Protein AF-A0A357ZKD5-F1 (afdb_monomer)

Solvent-accessible surface area (backbone atoms only — not comparable to full-atom values): 7504 Å² total; per-residue (Å²): 132,61,72,67,64,53,52,54,52,52,50,55,52,49,53,53,51,52,54,54,50,52,71,34,70,66,36,41,50,12,50,50,68,57,43,58,62,67,84,50,67,80,68,62,55,69,49,32,59,51,9,49,49,34,39,62,46,26,61,62,56,42,51,60,52,46,53,51,35,49,51,50,15,63,76,67,75,35,64,62,51,35,68,53,47,47,59,50,44,53,50,50,27,50,50,37,32,53,51,9,50,68,43,25,36,71,68,55,47,50,48,50,51,27,26,48,42,23,68,59,46,51,67,48,31,62,74,76,40,50,66,62,51,48,51,47,53,51,66,67,78,111

Foldseek 3Di:
DPPVVVVVVVVVVVLVVLVVLCPDPLLLCLQQVVQDCPVCVVDPPVLQVQLVVLQVVLVVVLVVQLVVQVVVCVVVVNCVSNVVSNVVSVVVSVVSNVSSCVSNDPVNVSSVVSNVSNVVNVVSCVVNPVPSSVVSNVVNVD

Radius of gyration: 20.0 Å; Cα contacts (8 Å, |Δi|>4): 115; chains: 1; bounding box: 46×42×50 Å

Secondary structure (DSSP, 8-state):
--HHHHHHHHHHHHHHHHHHHHTSHHHHHHHHTT--SHHHHT---HHHHHHHHHHHHHHHHHHHHHHHHHHHHHHTT-THHHHHHHHHHHHHHHHHHHHHHHHH-HHHHHHHHHHHHHHHHHHHHHHH-HHHHHHHHHTTT-

Mean predicted aligned error: 10.27 Å

pLDDT: mean 79.17, std 8.25, range [49.97, 89.94]

Nearest PDB structures (foldseek):
  3zx6-assembly1_B  TM=3.275E-01  e=6.433E+00  Archaeoglobus fulgidus DSM 4304
  6ixe-assembly1_A  TM=2.906E-01  e=5.538E+00  Homo sapiens

Structure (mmCIF, N/CA/C/O backbone):
data_AF-A0A357ZKD5-F1
#
_entry.id   AF-A0A357ZKD5-F1
#
loop_
_atom_site.group_PDB
_atom_site.id
_atom_site.type_symbol
_atom_site.label_atom_id
_atom_site.label_alt_id
_atom_site.label_comp_id
_atom_site.label_asym_id
_atom_site.label_entity_id
_atom_site.label_seq_id
_atom_site.pdbx_PDB_ins_code
_atom_site.Cartn_x
_atom_site.Cartn_y
_atom_site.Cartn_z
_atom_site.occupancy
_atom_site.B_iso_or_equiv
_atom_site.auth_seq_id
_atom_site.auth_comp_id
_atom_site.auth_asym_id
_atom_site.auth_atom_id
_atom_site.pdbx_PDB_model_num
ATOM 1 N N . MET A 1 1 ? 3.064 22.811 -20.521 1.00 55.38 1 MET A N 1
ATOM 2 C CA . MET A 1 1 ? 2.355 22.629 -19.238 1.00 55.38 1 MET A CA 1
ATOM 3 C C . MET A 1 1 ? 3.395 22.841 -18.152 1.00 55.38 1 MET A C 1
ATOM 5 O O . MET A 1 1 ? 4.378 22.111 -18.143 1.00 55.38 1 MET A O 1
ATOM 9 N N . SER A 1 2 ? 3.311 23.929 -17.387 1.00 68.69 2 SER A N 1
ATOM 10 C CA . SER A 1 2 ? 4.318 24.247 -16.365 1.00 68.69 2 SER A CA 1
ATOM 11 C C . SER A 1 2 ? 4.287 23.176 -15.271 1.00 68.69 2 SER A C 1
ATOM 13 O O . SER A 1 2 ? 3.205 22.731 -14.891 1.00 68.69 2 SER A O 1
ATOM 15 N N . SER A 1 3 ? 5.451 22.749 -14.763 1.00 67.44 3 SER A N 1
ATOM 16 C CA . SER A 1 3 ? 5.539 21.691 -13.738 1.00 67.44 3 SER A CA 1
ATOM 17 C C . SER A 1 3 ? 4.620 21.946 -12.538 1.00 67.44 3 SER A C 1
ATOM 19 O O . SER A 1 3 ? 4.061 21.003 -11.997 1.00 67.44 3 SER A O 1
ATOM 21 N N . PHE A 1 4 ? 4.395 23.214 -12.178 1.00 72.81 4 PHE A N 1
ATOM 22 C CA . PHE A 1 4 ? 3.499 23.642 -11.099 1.00 72.81 4 PHE A CA 1
ATOM 23 C C . PHE A 1 4 ? 2.047 23.160 -11.286 1.00 72.81 4 PHE A C 1
ATOM 25 O O . PHE A 1 4 ? 1.464 22.568 -10.386 1.00 72.81 4 PHE A O 1
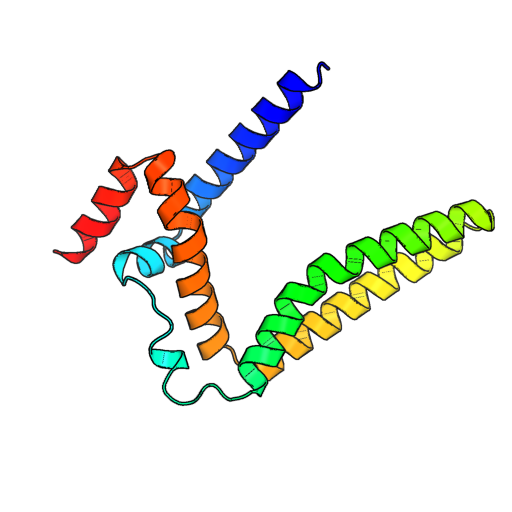ATOM 32 N N . GLN A 1 5 ? 1.504 23.286 -12.500 1.00 79.25 5 GLN A N 1
ATOM 33 C CA . GLN A 1 5 ? 0.118 22.920 -12.811 1.00 79.25 5 GLN A CA 1
ATOM 34 C C . GLN A 1 5 ? -0.119 21.398 -12.772 1.00 79.25 5 GLN A C 1
ATOM 36 O O . GLN A 1 5 ? -1.237 20.939 -12.547 1.00 79.25 5 GLN A O 1
ATOM 41 N N . PHE A 1 6 ? 0.936 20.605 -12.986 1.00 78.31 6 PHE A N 1
ATOM 42 C CA . PHE A 1 6 ? 0.884 19.147 -12.878 1.00 78.31 6 PHE A CA 1
ATOM 43 C C . PHE A 1 6 ? 0.854 18.676 -11.416 1.00 78.31 6 PHE A C 1
ATOM 45 O O . PHE A 1 6 ? 0.091 17.766 -11.093 1.00 78.31 6 PHE A O 1
ATOM 52 N N . TYR A 1 7 ? 1.631 19.306 -10.526 1.00 83.31 7 TYR A N 1
ATOM 53 C CA . TYR A 1 7 ? 1.615 18.976 -9.096 1.00 83.31 7 TYR A CA 1
ATOM 54 C C . TYR A 1 7 ? 0.277 19.321 -8.445 1.00 83.31 7 TYR A C 1
ATOM 56 O O . TYR A 1 7 ? -0.271 18.472 -7.750 1.00 83.31 7 TYR A O 1
ATOM 64 N N . ASP A 1 8 ? -0.285 20.498 -8.729 1.00 85.38 8 ASP A N 1
ATOM 65 C CA . ASP A 1 8 ? -1.602 20.886 -8.203 1.00 85.38 8 ASP A CA 1
ATOM 66 C C . ASP A 1 8 ? -2.695 19.909 -8.652 1.00 85.38 8 ASP A C 1
ATOM 68 O O . ASP A 1 8 ? -3.520 19.466 -7.853 1.00 85.38 8 ASP A O 1
ATOM 72 N N . PHE A 1 9 ? -2.664 19.499 -9.924 1.00 86.94 9 PHE A N 1
ATOM 73 C CA . PHE A 1 9 ? -3.585 18.493 -10.449 1.00 86.94 9 PHE A CA 1
ATOM 74 C C . PHE A 1 9 ? -3.417 17.130 -9.760 1.00 86.94 9 PHE A C 1
ATOM 76 O O . PHE A 1 9 ? -4.403 16.471 -9.418 1.00 86.94 9 PHE A O 1
ATOM 83 N N . MET A 1 10 ? -2.173 16.699 -9.544 1.00 83.50 10 MET A N 1
ATOM 84 C CA . MET A 1 10 ? -1.863 15.432 -8.885 1.00 83.50 10 MET A CA 1
ATOM 85 C C . MET A 1 10 ? -2.296 15.437 -7.413 1.00 83.50 10 MET A C 1
ATOM 87 O O . MET A 1 10 ? -2.897 14.464 -6.959 1.00 83.50 10 MET A O 1
ATOM 91 N N . ILE A 1 11 ? -2.044 16.528 -6.685 1.00 85.62 11 ILE A N 1
ATOM 92 C CA . ILE A 1 11 ? -2.450 16.686 -5.283 1.00 85.62 11 ILE A CA 1
ATOM 93 C C . ILE A 1 11 ? -3.976 16.698 -5.180 1.00 85.62 11 ILE A C 1
ATOM 95 O O . ILE A 1 11 ? -4.531 15.890 -4.442 1.00 85.62 11 ILE A O 1
ATOM 99 N N . ALA A 1 12 ? -4.667 17.498 -5.994 1.00 86.12 12 ALA A N 1
ATOM 100 C CA . ALA A 1 12 ? -6.130 17.534 -5.998 1.00 86.12 12 ALA A CA 1
ATOM 101 C C . ALA A 1 12 ? -6.754 16.165 -6.335 1.00 86.12 12 ALA A C 1
ATOM 103 O O . ALA A 1 12 ? -7.801 15.790 -5.802 1.00 86.12 12 ALA A O 1
ATOM 104 N N . SER A 1 13 ? -6.108 15.390 -7.211 1.00 84.75 13 SER A N 1
ATOM 105 C CA . SER A 1 13 ? -6.537 14.023 -7.530 1.00 84.75 13 SER A CA 1
ATOM 106 C C . SER A 1 13 ? -6.345 13.071 -6.347 1.00 84.75 13 SER A C 1
ATOM 108 O O . SER A 1 13 ? -7.221 12.249 -6.069 1.00 84.75 13 SER A O 1
ATOM 110 N N . LEU A 1 14 ? -5.228 13.198 -5.626 1.00 86.38 14 LEU A N 1
ATOM 111 C CA . LEU A 1 14 ? -4.940 12.413 -4.428 1.00 86.38 14 LEU A CA 1
ATOM 112 C C . LEU A 1 14 ? -5.934 12.722 -3.301 1.00 86.38 14 LEU A C 1
ATOM 114 O O . LEU A 1 14 ? -6.474 11.798 -2.700 1.00 86.38 14 LEU A O 1
ATOM 118 N N . GLU A 1 15 ? -6.223 13.997 -3.049 1.00 88.31 15 GLU A N 1
ATOM 119 C CA . GLU A 1 15 ? -7.195 14.430 -2.039 1.00 88.31 15 GLU A CA 1
ATOM 120 C C . GLU A 1 15 ? -8.581 13.840 -2.304 1.00 88.31 15 GLU A C 1
ATOM 122 O O . GLU A 1 15 ? -9.190 13.251 -1.410 1.00 88.31 15 GLU A O 1
ATOM 127 N N . ARG A 1 16 ? -9.054 13.894 -3.556 1.00 87.12 16 ARG A N 1
ATOM 128 C CA . ARG A 1 16 ? -10.331 13.276 -3.946 1.00 87.12 16 ARG A CA 1
ATOM 129 C C . ARG A 1 16 ? -10.341 11.771 -3.717 1.00 87.12 16 ARG A C 1
ATOM 131 O O . ARG A 1 16 ? -11.343 11.241 -3.244 1.00 87.12 16 ARG A O 1
ATOM 138 N N . ALA A 1 17 ? -9.249 11.081 -4.040 1.00 86.06 17 ALA A N 1
ATOM 139 C CA . ALA A 1 17 ? -9.141 9.646 -3.806 1.00 86.06 17 ALA A CA 1
ATOM 140 C C . ALA A 1 17 ? -9.169 9.308 -2.305 1.00 86.06 17 ALA A C 1
ATOM 142 O O . ALA A 1 17 ? -9.820 8.341 -1.912 1.00 86.06 17 ALA A O 1
ATOM 143 N N . LEU A 1 18 ? -8.517 10.119 -1.465 1.00 86.69 18 LEU A N 1
ATOM 144 C CA . LEU A 1 18 ? -8.508 9.955 -0.008 1.00 86.69 18 LEU A CA 1
ATOM 145 C C . LEU A 1 18 ? -9.894 10.193 0.601 1.00 86.69 18 LEU A C 1
ATOM 147 O O . LEU A 1 18 ? -10.348 9.376 1.401 1.00 86.69 18 LEU A O 1
ATOM 151 N N . LEU A 1 19 ? -10.594 11.249 0.179 1.00 86.44 19 LEU A N 1
ATOM 152 C CA . LEU A 1 19 ? -11.968 11.527 0.613 1.00 86.44 19 LEU A CA 1
ATOM 153 C C . LEU A 1 19 ? -12.940 10.436 0.141 1.00 86.44 19 LEU A C 1
ATOM 155 O O . LEU A 1 19 ? -13.788 9.972 0.902 1.00 86.44 19 LEU A O 1
ATOM 159 N N . PHE A 1 20 ? -12.776 9.947 -1.090 1.00 87.44 20 PHE A N 1
ATOM 160 C CA . PHE A 1 20 ? -13.558 8.817 -1.585 1.00 87.44 20 PHE A CA 1
ATOM 161 C C . PHE A 1 20 ? -13.296 7.548 -0.765 1.00 87.44 20 PHE A C 1
ATOM 163 O O . PHE A 1 20 ? -14.243 6.872 -0.362 1.00 87.44 20 PHE A O 1
ATOM 170 N N . ALA A 1 21 ? -12.035 7.245 -0.450 1.00 84.00 21 ALA A N 1
ATOM 171 C CA . ALA A 1 21 ? -11.682 6.110 0.396 1.00 84.00 21 ALA A CA 1
ATOM 172 C C . ALA A 1 21 ? -12.276 6.249 1.808 1.00 84.00 21 ALA A C 1
ATOM 174 O O . ALA A 1 21 ? -12.837 5.279 2.322 1.00 84.00 21 ALA A O 1
ATOM 175 N N . ALA A 1 22 ? -12.232 7.449 2.397 1.00 84.81 22 ALA A N 1
ATOM 176 C CA . ALA A 1 22 ? -12.857 7.765 3.680 1.00 84.81 22 ALA A CA 1
ATOM 177 C C . ALA A 1 22 ? -14.373 7.519 3.682 1.00 84.81 22 ALA A C 1
ATOM 179 O O . ALA A 1 22 ? -14.913 7.087 4.694 1.00 84.81 22 ALA A O 1
ATOM 180 N N . SER A 1 23 ? -15.053 7.699 2.546 1.00 84.25 23 SER A N 1
ATOM 181 C CA . SER A 1 23 ? -16.489 7.420 2.425 1.00 84.25 23 SER A CA 1
ATOM 182 C C . SER A 1 23 ? -16.839 5.921 2.410 1.00 84.25 23 SER A C 1
ATOM 184 O O . SER A 1 23 ? -18.006 5.548 2.521 1.00 84.25 23 SER A O 1
ATOM 186 N N . THR A 1 24 ? -15.870 5.010 2.298 1.00 89.50 24 THR A N 1
ATOM 187 C CA . THR A 1 24 ? -16.163 3.568 2.282 1.00 89.50 24 THR A CA 1
ATOM 188 C C . THR A 1 24 ? -16.504 3.043 3.681 1.00 89.50 24 THR A C 1
ATOM 190 O O . THR A 1 24 ? -15.933 3.469 4.686 1.00 89.50 24 THR A O 1
ATOM 193 N N . SER A 1 25 ? -17.435 2.086 3.773 1.00 84.12 25 SER A N 1
ATOM 194 C CA . SER A 1 25 ? -17.834 1.475 5.056 1.00 84.12 25 SER A CA 1
ATOM 195 C C . SER A 1 25 ? -16.665 0.789 5.769 1.00 84.12 25 SER A C 1
ATOM 197 O O . SER A 1 25 ? -16.589 0.802 6.995 1.00 84.12 25 SER A O 1
ATOM 199 N N . PHE A 1 26 ? -15.716 0.243 5.005 1.00 86.12 26 PHE A N 1
ATOM 200 C CA . PHE A 1 26 ? -14.504 -0.378 5.530 1.00 86.12 26 PHE A CA 1
ATOM 201 C C . PHE A 1 26 ? -13.620 0.619 6.291 1.00 86.12 26 PHE A C 1
ATOM 203 O O . PHE A 1 26 ? -13.208 0.338 7.417 1.00 86.12 26 PHE A O 1
ATOM 210 N N . VAL A 1 27 ? -13.350 1.786 5.695 1.00 84.81 27 VAL A N 1
ATOM 211 C CA . VAL A 1 27 ? -12.485 2.816 6.290 1.00 84.81 27 VAL A CA 1
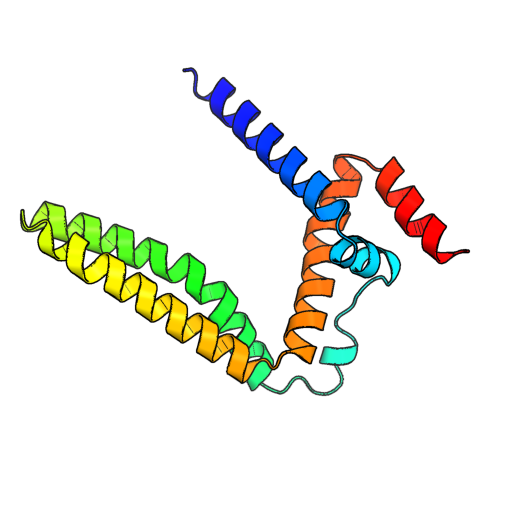ATOM 212 C C . VAL A 1 27 ? -13.190 3.520 7.446 1.00 84.81 27 VAL A C 1
ATOM 214 O O . VAL A 1 27 ? -12.581 3.695 8.500 1.00 84.81 27 VAL A O 1
ATOM 217 N N . ARG A 1 28 ? -14.486 3.832 7.311 1.00 85.19 28 ARG A N 1
ATOM 218 C CA . ARG A 1 28 ? -15.281 4.397 8.416 1.00 85.19 28 ARG A CA 1
ATOM 219 C C . ARG A 1 28 ? -15.291 3.485 9.631 1.00 85.19 28 ARG A C 1
ATOM 221 O O . ARG A 1 28 ? -14.955 3.934 10.721 1.00 85.19 28 ARG A O 1
ATOM 228 N N . ALA A 1 29 ? -15.562 2.193 9.439 1.00 85.56 29 ALA A N 1
ATOM 229 C CA . ALA A 1 29 ? -15.506 1.222 10.527 1.00 85.56 29 ALA A CA 1
ATOM 230 C C . ALA A 1 29 ? -14.092 1.113 11.124 1.00 85.56 29 ALA A C 1
ATOM 232 O O . ALA A 1 29 ? -13.937 1.002 12.337 1.00 85.56 29 ALA A O 1
ATOM 233 N N . ALA A 1 30 ? -13.041 1.177 10.301 1.00 86.75 30 ALA A N 1
ATOM 234 C CA . ALA A 1 30 ? -11.664 1.144 10.788 1.00 86.75 30 ALA A CA 1
ATOM 235 C C . ALA A 1 30 ? -11.302 2.350 11.677 1.00 86.75 30 ALA A C 1
ATOM 237 O O . ALA A 1 30 ? -10.642 2.167 12.703 1.00 86.75 30 ALA A O 1
ATOM 238 N N . ILE A 1 31 ? -11.742 3.555 11.304 1.00 86.62 31 ILE A N 1
ATOM 239 C CA . ILE A 1 31 ? -11.524 4.791 12.071 1.00 86.62 31 ILE A CA 1
ATOM 240 C C . ILE A 1 31 ? -12.390 4.792 13.339 1.00 86.62 31 ILE A C 1
ATOM 242 O O . ILE A 1 31 ? -11.856 4.930 14.442 1.00 86.62 31 ILE A O 1
ATOM 246 N N . ARG A 1 32 ? -13.700 4.546 13.204 1.00 85.75 32 ARG A N 1
ATOM 247 C CA . ARG A 1 32 ? -14.677 4.507 14.307 1.00 85.75 32 ARG A CA 1
ATOM 248 C C . ARG A 1 32 ? -14.265 3.521 15.399 1.00 85.75 32 ARG A C 1
ATOM 250 O O . ARG A 1 32 ? -14.172 3.860 16.583 1.00 85.75 32 ARG A O 1
ATOM 257 N N . ASP A 1 33 ? -13.922 2.300 15.003 1.00 83.56 33 ASP A N 1
ATOM 258 C CA . ASP A 1 33 ? -13.565 1.239 15.944 1.00 83.56 33 ASP A CA 1
ATOM 259 C C . ASP A 1 33 ? -12.137 1.420 16.496 1.00 83.56 3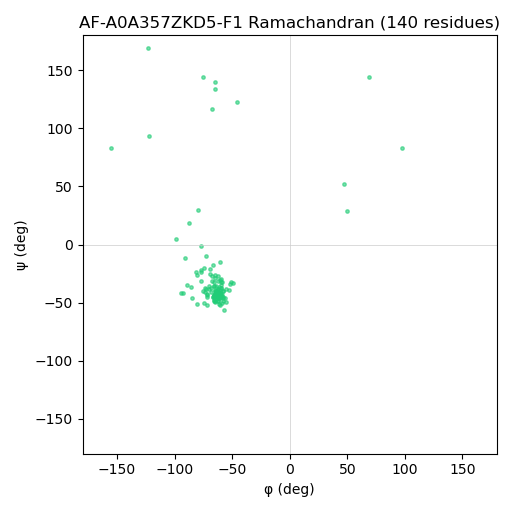3 ASP A C 1
ATOM 261 O O . ASP A 1 33 ? -11.707 0.641 17.342 1.00 83.56 33 ASP A O 1
ATOM 265 N N . LYS A 1 34 ? -11.407 2.462 16.057 1.00 81.62 34 LYS A N 1
ATOM 266 C CA . LYS A 1 34 ? -9.985 2.690 16.347 1.00 81.62 34 LYS A CA 1
ATOM 267 C C . LYS A 1 34 ? -9.180 1.412 16.133 1.00 81.62 34 LYS A C 1
ATOM 269 O O . LYS A 1 34 ? -8.425 1.007 17.015 1.00 81.62 34 LYS A O 1
ATOM 274 N N . ALA A 1 35 ? -9.338 0.809 14.951 1.00 78.94 35 ALA A N 1
ATOM 275 C CA . ALA A 1 35 ? -8.707 -0.456 14.600 1.00 78.94 35 ALA A CA 1
ATOM 276 C C . ALA A 1 35 ? -7.230 -0.447 15.011 1.00 78.94 35 ALA A C 1
ATOM 278 O O . ALA A 1 35 ? -6.468 0.454 14.638 1.00 78.94 35 ALA A O 1
ATOM 279 N N . ASP A 1 36 ? -6.859 -1.420 15.833 1.00 77.06 36 ASP A N 1
ATOM 280 C CA . ASP A 1 36 ? -5.521 -1.595 16.363 1.00 77.06 36 ASP A CA 1
ATOM 281 C C . ASP A 1 36 ? -4.989 -2.990 16.007 1.00 77.06 36 ASP A C 1
ATOM 283 O O . ASP A 1 36 ? -5.695 -3.863 15.499 1.00 77.06 36 ASP A O 1
ATOM 287 N N . LEU A 1 37 ? -3.696 -3.195 16.244 1.00 69.38 37 LEU A N 1
ATOM 288 C CA . LEU A 1 37 ? -3.059 -4.499 16.082 1.00 69.38 37 LEU A CA 1
ATOM 289 C C . LEU A 1 37 ? -3.157 -5.351 17.358 1.00 69.38 37 LEU A C 1
ATOM 291 O O . LEU A 1 37 ? -2.382 -6.296 17.507 1.00 69.38 37 LEU A O 1
ATOM 295 N N . ALA A 1 38 ? -4.063 -5.062 18.300 1.00 68.12 38 ALA A N 1
ATOM 296 C CA . ALA A 1 38 ? -4.188 -5.888 19.502 1.00 68.12 38 ALA A CA 1
ATOM 297 C C . ALA A 1 38 ? -4.427 -7.381 19.179 1.00 68.12 38 ALA A C 1
ATOM 299 O O . ALA A 1 38 ? -3.759 -8.216 19.797 1.00 68.12 38 ALA A O 1
ATOM 300 N N . PRO A 1 39 ? -5.224 -7.754 18.149 1.00 63.94 39 PRO A N 1
ATOM 301 C CA . PRO A 1 39 ? -5.371 -9.153 17.729 1.00 63.94 39 PRO A CA 1
ATOM 302 C C . PRO A 1 39 ? -4.079 -9.782 17.182 1.00 63.94 39 PRO A C 1
ATOM 304 O O . PRO A 1 39 ? -3.887 -10.991 17.276 1.00 63.94 39 PRO A O 1
ATOM 307 N N . PHE A 1 40 ? -3.163 -8.972 16.642 1.00 59.22 40 PHE A N 1
ATOM 308 C CA . PHE A 1 40 ? -1.837 -9.415 16.197 1.00 59.22 40 PHE A CA 1
ATOM 309 C C . PHE A 1 40 ? -0.866 -9.634 17.360 1.00 59.22 40 PHE A C 1
ATOM 311 O O . PHE A 1 40 ? 0.090 -10.391 17.221 1.00 59.22 40 PHE A O 1
ATOM 318 N N . ARG A 1 41 ? -1.083 -8.986 18.512 1.00 56.72 41 ARG A N 1
ATOM 319 C CA . ARG A 1 41 ? -0.177 -9.053 19.671 1.00 56.72 41 ARG A CA 1
ATOM 320 C C . ARG A 1 41 ? -0.268 -10.385 20.422 1.00 56.72 41 ARG A C 1
ATOM 322 O O . ARG A 1 41 ? 0.681 -10.767 21.099 1.00 56.72 41 ARG A O 1
ATOM 329 N N . ALA A 1 42 ? -1.361 -11.130 20.257 1.00 59.41 42 ALA A N 1
ATOM 330 C CA . ALA A 1 42 ? -1.640 -12.386 20.958 1.00 59.41 42 ALA A CA 1
ATOM 331 C C . ALA A 1 42 ? -0.917 -13.635 20.384 1.00 59.41 42 ALA A C 1
ATOM 333 O O . ALA A 1 42 ? -1.403 -14.746 20.558 1.00 59.41 42 ALA A O 1
ATOM 334 N N . ARG A 1 43 ? 0.275 -13.461 19.784 1.00 49.97 43 ARG A N 1
ATOM 335 C CA . ARG A 1 43 ? 1.080 -14.389 18.945 1.00 49.97 43 ARG A CA 1
ATOM 336 C C . ARG A 1 43 ? 0.890 -14.146 17.444 1.00 49.97 43 ARG A C 1
ATOM 338 O O . ARG A 1 43 ? 0.152 -14.881 16.786 1.00 49.97 43 ARG A O 1
ATOM 345 N N . PRO A 1 44 ? 1.612 -13.176 16.864 1.00 58.50 44 PRO A N 1
ATOM 346 C CA . PRO A 1 44 ? 1.743 -13.139 15.421 1.00 58.50 44 PRO A CA 1
ATOM 347 C C . PRO A 1 44 ? 2.570 -14.363 15.015 1.00 58.50 44 PRO A C 1
ATOM 349 O O . PRO A 1 44 ? 3.721 -14.506 15.432 1.00 58.50 44 PRO A O 1
ATOM 352 N N . SER A 1 45 ? 1.995 -15.287 14.241 1.00 62.75 45 SER A N 1
ATOM 353 C CA . SER A 1 45 ? 2.829 -16.301 13.596 1.00 62.75 45 SER A CA 1
ATOM 354 C C . SER A 1 45 ? 3.732 -15.572 12.598 1.00 62.75 45 SER A C 1
ATOM 356 O O . SER A 1 45 ? 3.266 -14.690 11.871 1.00 62.75 45 SER A O 1
ATOM 358 N N . LEU A 1 46 ? 5.029 -15.892 12.588 1.00 64.50 46 LEU A N 1
ATOM 359 C CA . LEU A 1 46 ? 6.013 -15.273 11.688 1.00 64.50 46 LEU A CA 1
ATOM 360 C C . LEU A 1 46 ? 5.520 -15.267 10.227 1.00 64.50 46 LEU A C 1
ATOM 362 O O . LEU A 1 46 ? 5.761 -14.319 9.486 1.00 64.50 46 LEU A O 1
ATOM 366 N N . SER A 1 47 ? 4.756 -16.298 9.858 1.00 65.44 47 SER A N 1
ATOM 367 C CA . SER A 1 47 ? 4.082 -16.469 8.575 1.00 65.44 47 SER A CA 1
ATOM 368 C C . SER A 1 47 ? 3.211 -15.279 8.172 1.00 65.44 47 SER A C 1
ATOM 370 O O . SER A 1 47 ? 3.245 -14.879 7.014 1.00 65.44 47 SER A O 1
ATOM 372 N N . VAL A 1 48 ? 2.490 -14.654 9.109 1.00 68.19 48 VAL A N 1
ATOM 373 C CA . VAL A 1 48 ? 1.607 -13.523 8.787 1.00 68.19 48 VAL A CA 1
ATOM 374 C C . VAL A 1 48 ? 2.395 -12.269 8.452 1.00 68.19 48 VAL A C 1
ATOM 376 O O . VAL A 1 48 ? 2.086 -11.585 7.478 1.00 68.19 48 VAL A O 1
ATOM 379 N N . PHE A 1 49 ? 3.443 -11.987 9.224 1.00 70.50 49 PHE A N 1
ATOM 380 C CA . PHE A 1 49 ? 4.331 -10.862 8.948 1.00 70.50 49 PHE A CA 1
ATOM 381 C C . PHE A 1 49 ? 5.032 -11.035 7.597 1.00 70.50 49 PHE A C 1
ATOM 383 O O . PHE A 1 49 ? 5.051 -10.110 6.789 1.00 70.50 49 PHE A O 1
ATOM 390 N N . VAL A 1 50 ? 5.535 -12.242 7.322 1.00 73.56 50 VAL A N 1
ATOM 391 C CA . VAL A 1 50 ? 6.167 -12.581 6.041 1.00 73.56 50 VAL A CA 1
ATOM 392 C C . VAL A 1 50 ? 5.168 -12.466 4.887 1.00 73.56 50 VAL A C 1
ATOM 394 O O . VAL A 1 50 ? 5.505 -11.884 3.862 1.00 73.56 50 VAL A O 1
ATOM 397 N N . GLY A 1 51 ? 3.929 -12.935 5.054 1.00 75.88 51 GLY A N 1
ATOM 398 C CA . GLY A 1 51 ? 2.901 -12.851 4.015 1.00 75.88 51 GLY A CA 1
ATOM 399 C C . GLY A 1 51 ? 2.529 -11.412 3.653 1.00 75.88 51 GLY A C 1
ATOM 400 O O . GLY A 1 51 ? 2.518 -11.037 2.482 1.00 75.88 51 GLY A O 1
ATOM 401 N N . VAL A 1 52 ? 2.321 -10.568 4.664 1.00 73.75 52 VAL A N 1
ATOM 402 C CA . VAL A 1 52 ? 2.054 -9.133 4.489 1.00 73.75 52 VAL A CA 1
ATOM 403 C C . VAL A 1 52 ? 3.237 -8.423 3.837 1.00 73.75 52 VAL A C 1
ATOM 405 O O . VAL A 1 52 ? 3.056 -7.629 2.914 1.00 73.75 52 VAL A O 1
ATOM 408 N N . PHE A 1 53 ? 4.452 -8.722 4.294 1.00 78.50 53 PHE A N 1
ATOM 409 C CA . PHE A 1 53 ? 5.669 -8.175 3.716 1.00 78.50 53 PHE A CA 1
ATOM 410 C C . PHE A 1 53 ? 5.789 -8.556 2.237 1.00 78.50 53 PHE A C 1
ATOM 412 O O . PHE A 1 53 ? 6.023 -7.678 1.414 1.00 78.50 53 PHE A O 1
ATOM 419 N N . CYS A 1 54 ? 5.520 -9.817 1.878 1.00 78.69 54 CYS A N 1
ATOM 420 C CA . CYS A 1 54 ? 5.470 -10.279 0.489 1.00 78.69 54 CYS A CA 1
ATOM 421 C C . CYS A 1 54 ? 4.433 -9.518 -0.350 1.00 78.69 54 CYS A C 1
ATOM 423 O O . CYS A 1 54 ? 4.758 -9.110 -1.463 1.00 78.69 54 CYS A O 1
ATOM 425 N N . ILE A 1 55 ? 3.226 -9.271 0.173 1.00 77.75 55 ILE A N 1
ATOM 426 C CA . ILE A 1 55 ? 2.193 -8.484 -0.526 1.00 77.75 55 ILE A CA 1
ATOM 427 C C . ILE A 1 55 ? 2.692 -7.062 -0.790 1.00 77.75 55 ILE A C 1
ATOM 429 O O . ILE A 1 55 ? 2.659 -6.603 -1.930 1.00 77.75 55 ILE A O 1
ATOM 433 N N . ILE A 1 56 ? 3.190 -6.374 0.239 1.00 76.62 56 ILE A N 1
ATOM 434 C CA . ILE A 1 56 ? 3.632 -4.979 0.123 1.00 76.62 56 ILE A CA 1
ATOM 435 C C . ILE A 1 56 ? 4.820 -4.866 -0.834 1.00 76.62 56 ILE A C 1
ATOM 437 O O . ILE A 1 56 ? 4.848 -3.959 -1.656 1.00 76.62 56 ILE A O 1
ATOM 441 N N . ILE A 1 57 ? 5.777 -5.794 -0.767 1.00 76.06 57 ILE A N 1
ATOM 442 C CA . ILE A 1 57 ? 6.980 -5.789 -1.609 1.00 76.06 57 ILE A CA 1
ATOM 443 C C . ILE A 1 57 ? 6.723 -6.269 -3.043 1.00 76.06 57 ILE A C 1
ATOM 445 O O . ILE A 1 57 ? 7.469 -5.888 -3.949 1.00 76.06 57 ILE A O 1
ATOM 449 N N . SER A 1 58 ? 5.654 -7.032 -3.287 1.00 75.50 58 SER A N 1
ATOM 450 C CA . SER A 1 58 ? 5.303 -7.511 -4.633 1.00 75.50 58 SER A CA 1
ATOM 451 C C . SER A 1 58 ? 5.058 -6.376 -5.639 1.00 75.50 58 SER A C 1
ATOM 453 O O . SER A 1 58 ? 5.353 -6.541 -6.825 1.00 75.50 58 SER A O 1
ATOM 455 N N . PHE A 1 59 ? 4.580 -5.216 -5.171 1.00 68.56 59 PHE A N 1
ATOM 456 C CA . PHE A 1 59 ? 4.276 -4.050 -6.006 1.00 68.56 59 PHE A CA 1
ATOM 457 C C . PHE A 1 59 ? 5.521 -3.213 -6.356 1.00 68.56 59 PHE A C 1
ATOM 459 O O . PHE A 1 59 ? 5.759 -2.983 -7.544 1.00 68.56 59 PHE A O 1
ATOM 466 N N . PRO A 1 60 ? 6.362 -2.795 -5.386 1.00 74.19 60 PRO A N 1
ATOM 467 C CA . PRO A 1 60 ? 7.593 -2.072 -5.666 1.00 74.19 60 PRO A CA 1
ATOM 468 C C . PRO A 1 60 ? 8.620 -2.910 -6.411 1.00 74.19 60 PRO A C 1
ATOM 470 O O . PRO A 1 60 ? 9.290 -2.348 -7.259 1.00 74.19 60 PRO A O 1
ATOM 473 N N . LEU A 1 61 ? 8.753 -4.222 -6.160 1.00 70.62 61 LEU A N 1
ATOM 474 C CA . LEU A 1 61 ? 9.759 -5.055 -6.848 1.00 70.62 61 LEU A CA 1
ATOM 475 C C . LEU A 1 61 ? 9.583 -5.090 -8.368 1.00 70.62 61 LEU A C 1
ATOM 477 O O . LEU A 1 61 ? 10.570 -5.203 -9.096 1.00 70.62 61 LEU A O 1
ATOM 481 N N . GLY A 1 62 ? 8.346 -4.959 -8.850 1.00 66.56 62 GLY A N 1
ATOM 482 C CA . GLY A 1 62 ? 8.076 -4.905 -10.281 1.00 66.56 62 GLY A CA 1
ATOM 483 C C . GLY A 1 62 ? 8.724 -3.693 -10.949 1.00 66.56 62 GLY A C 1
ATOM 484 O O . GLY A 1 62 ? 9.153 -3.784 -12.092 1.00 66.56 62 GLY A O 1
ATOM 485 N N . TRP A 1 63 ? 8.867 -2.570 -10.242 1.00 76.44 63 TRP A N 1
ATOM 486 C CA . TRP A 1 63 ? 9.318 -1.313 -10.838 1.00 76.44 63 TRP A CA 1
ATOM 487 C C . TRP A 1 63 ? 10.828 -1.300 -11.147 1.00 76.44 63 TRP A C 1
ATOM 489 O O . TRP A 1 63 ? 11.167 -1.037 -12.300 1.00 76.44 63 TRP A O 1
ATOM 499 N N . PRO A 1 64 ? 11.753 -1.652 -10.224 1.00 79.12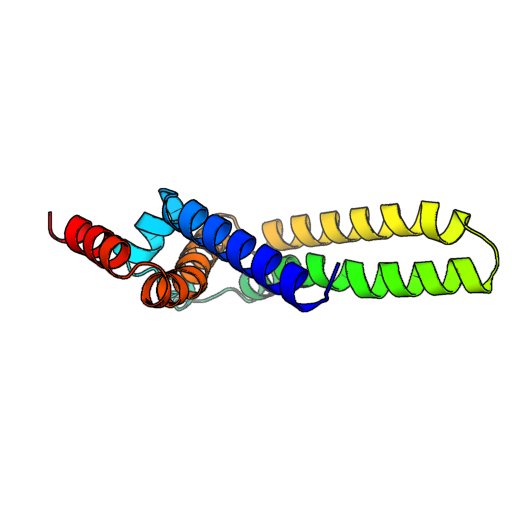 64 PRO A N 1
ATOM 500 C CA . PRO A 1 64 ? 13.171 -1.820 -10.536 1.00 79.12 64 PRO A CA 1
ATOM 501 C C . PRO A 1 64 ? 13.407 -2.870 -11.616 1.00 79.12 64 PRO A C 1
ATOM 503 O O . PRO A 1 64 ? 14.232 -2.655 -12.498 1.00 79.12 64 PRO A O 1
ATOM 506 N N . ALA A 1 65 ? 12.667 -3.981 -11.576 1.00 75.69 65 ALA A N 1
ATOM 507 C CA . ALA A 1 65 ? 12.802 -5.046 -12.559 1.00 75.69 65 ALA A CA 1
ATOM 508 C C . ALA A 1 65 ? 12.365 -4.573 -13.959 1.00 75.69 65 ALA A C 1
ATOM 510 O O . ALA A 1 65 ? 13.095 -4.766 -14.927 1.00 75.69 65 ALA A O 1
ATOM 511 N N . VAL A 1 66 ? 11.237 -3.863 -14.070 1.00 75.38 66 VAL A N 1
ATOM 512 C CA . VAL A 1 66 ? 10.763 -3.281 -15.338 1.00 75.38 66 VAL A CA 1
ATOM 513 C C . VAL A 1 66 ? 11.717 -2.202 -15.854 1.00 75.38 66 VAL A C 1
ATOM 515 O O . VAL A 1 66 ? 12.035 -2.201 -17.042 1.00 75.38 66 VAL A O 1
ATOM 518 N N . VAL A 1 67 ? 12.225 -1.320 -14.987 1.00 82.94 67 VAL A N 1
ATOM 519 C CA . VAL A 1 67 ? 13.209 -0.288 -15.364 1.00 82.94 67 VAL A CA 1
ATOM 520 C C . VAL A 1 67 ? 14.508 -0.927 -15.860 1.00 82.94 67 VAL A C 1
ATOM 522 O O . VAL A 1 67 ? 15.029 -0.537 -16.906 1.00 82.94 67 VAL A O 1
ATOM 525 N N . PHE A 1 68 ? 15.007 -1.944 -15.157 1.00 82.69 68 PHE A N 1
ATOM 526 C CA . PHE A 1 68 ? 16.206 -2.680 -15.548 1.00 82.69 68 PHE A CA 1
ATOM 527 C C . PHE A 1 68 ? 16.023 -3.398 -16.892 1.00 82.69 68 PHE A C 1
ATOM 529 O O . PHE A 1 68 ? 16.891 -3.330 -17.762 1.00 82.69 68 PHE A O 1
ATOM 536 N N . CYS A 1 69 ? 14.869 -4.027 -17.114 1.00 78.56 69 CYS A N 1
ATOM 537 C CA . CYS A 1 69 ? 14.557 -4.686 -18.380 1.00 78.56 69 CYS A CA 1
ATOM 538 C C . CYS A 1 69 ? 14.362 -3.698 -19.532 1.00 78.56 69 CYS A C 1
ATOM 540 O O . CYS A 1 69 ? 14.814 -3.975 -20.642 1.00 78.56 69 CYS A O 1
ATOM 542 N N . GLY A 1 70 ? 13.759 -2.535 -19.277 1.00 81.31 70 GLY A N 1
ATOM 543 C CA . GLY A 1 70 ? 13.685 -1.444 -20.248 1.00 81.31 70 GLY A CA 1
ATOM 544 C C . GLY A 1 70 ? 15.076 -0.954 -20.653 1.00 81.31 70 GLY A C 1
ATOM 545 O O . GLY A 1 70 ? 15.361 -0.808 -21.841 1.00 81.31 70 GLY A O 1
ATOM 546 N N . TYR A 1 71 ? 15.978 -0.796 -19.681 1.00 85.12 71 TYR A N 1
ATOM 547 C CA . TYR A 1 71 ? 17.374 -0.450 -19.940 1.00 85.12 71 TYR A CA 1
ATOM 548 C C . TYR A 1 71 ? 18.095 -1.517 -20.785 1.00 85.12 71 TYR A C 1
ATOM 550 O O . TYR A 1 71 ? 18.736 -1.181 -21.784 1.00 85.12 71 TYR A O 1
ATOM 558 N N . LEU A 1 72 ? 17.942 -2.804 -20.450 1.00 82.62 72 LEU A N 1
ATOM 559 C CA . LEU A 1 72 ? 18.517 -3.917 -21.220 1.00 82.62 72 LEU A CA 1
ATOM 560 C C . LEU A 1 72 ? 17.968 -3.989 -22.654 1.00 82.62 72 LEU A C 1
ATOM 562 O O . LEU A 1 72 ? 18.733 -4.215 -23.591 1.00 82.62 72 LEU A O 1
ATOM 566 N N . ALA A 1 73 ? 16.665 -3.766 -22.841 1.00 83.88 73 ALA A N 1
ATOM 567 C CA . ALA A 1 73 ? 16.027 -3.785 -24.156 1.00 83.88 73 ALA A CA 1
ATOM 568 C C . ALA A 1 73 ? 16.587 -2.692 -25.081 1.00 83.88 73 ALA A C 1
ATOM 570 O O . ALA A 1 73 ? 16.857 -2.958 -26.255 1.00 83.88 73 ALA A O 1
ATOM 571 N N . ILE A 1 74 ? 16.830 -1.490 -24.543 1.00 85.62 74 ILE A N 1
ATOM 572 C CA . ILE A 1 74 ? 17.476 -0.389 -25.273 1.00 85.62 74 ILE A CA 1
ATOM 573 C C . ILE A 1 74 ? 18.934 -0.746 -25.584 1.00 85.62 74 ILE A C 1
ATOM 575 O O . ILE A 1 74 ? 19.384 -0.574 -26.715 1.00 85.62 74 ILE A O 1
ATOM 579 N N . ARG A 1 75 ? 19.670 -1.285 -24.602 1.00 88.88 75 ARG A N 1
ATOM 580 C CA . ARG A 1 75 ? 21.103 -1.586 -24.737 1.00 88.88 75 ARG A CA 1
ATOM 581 C C . ARG A 1 75 ? 21.410 -2.681 -25.761 1.00 88.88 75 ARG A C 1
ATOM 583 O O . ARG A 1 75 ? 22.478 -2.635 -26.378 1.00 88.88 75 ARG A O 1
ATOM 590 N N . TRP A 1 76 ? 20.514 -3.654 -25.913 1.00 88.12 76 TRP A N 1
ATOM 591 C CA . TRP A 1 76 ? 20.635 -4.759 -26.870 1.00 88.12 76 TRP A CA 1
ATOM 592 C C . TRP A 1 76 ? 19.841 -4.551 -28.163 1.00 88.12 76 TRP A C 1
ATOM 594 O O . TRP A 1 76 ? 19.811 -5.457 -28.992 1.00 88.12 76 TRP A O 1
ATOM 604 N N . HIS A 1 77 ? 19.209 -3.384 -28.350 1.00 84.00 77 HIS A N 1
ATOM 605 C CA . HIS A 1 77 ? 18.323 -3.095 -29.487 1.00 84.00 77 HIS A CA 1
ATOM 606 C C . HIS A 1 77 ? 17.262 -4.182 -29.723 1.00 84.00 77 HIS A C 1
ATOM 608 O O . HIS A 1 77 ? 16.819 -4.403 -30.849 1.00 84.00 77 HIS A O 1
ATOM 614 N N . ASN A 1 78 ? 16.859 -4.880 -28.658 1.00 82.44 78 ASN A N 1
ATOM 615 C CA . ASN A 1 78 ? 15.967 -6.022 -28.743 1.00 82.44 78 ASN A CA 1
ATOM 616 C C . ASN A 1 78 ? 14.716 -5.778 -27.883 1.00 82.44 78 ASN A C 1
ATOM 618 O O . ASN A 1 78 ? 14.714 -6.082 -26.685 1.00 82.44 78 ASN A O 1
ATOM 622 N N . PRO A 1 79 ? 13.637 -5.238 -28.480 1.00 80.12 79 PRO A N 1
ATOM 623 C CA . PRO A 1 79 ? 12.412 -4.910 -27.756 1.00 80.12 79 PRO A CA 1
ATOM 624 C C . PRO A 1 79 ? 11.680 -6.151 -27.224 1.00 80.12 79 PRO A C 1
ATOM 626 O O . PRO A 1 79 ? 10.885 -6.035 -26.291 1.00 80.12 79 PRO A O 1
ATOM 629 N N . TRP A 1 80 ? 11.985 -7.349 -27.741 1.00 83.19 80 TRP A N 1
ATOM 630 C CA . TRP A 1 80 ? 11.405 -8.600 -27.246 1.00 83.19 80 TRP A CA 1
ATOM 631 C C . TRP A 1 80 ? 11.757 -8.881 -25.788 1.00 83.19 80 TRP A C 1
ATOM 633 O O . TRP A 1 80 ? 10.966 -9.500 -25.079 1.00 83.19 80 TRP A O 1
ATOM 643 N N . VAL A 1 81 ? 12.897 -8.372 -25.312 1.00 78.62 81 VAL A N 1
ATOM 644 C CA . VAL A 1 81 ? 13.291 -8.485 -23.903 1.00 78.62 81 VAL A CA 1
ATOM 645 C C . VAL A 1 81 ? 12.253 -7.804 -23.012 1.00 78.62 81 VAL A C 1
ATOM 647 O O . VAL A 1 81 ? 11.788 -8.405 -22.053 1.00 78.62 81 VAL A O 1
ATOM 650 N N . ALA A 1 82 ? 11.799 -6.599 -23.356 1.00 78.06 82 ALA A N 1
ATOM 651 C CA . ALA A 1 82 ? 10.744 -5.934 -22.594 1.00 78.06 82 ALA A CA 1
ATOM 652 C C . ALA A 1 82 ? 9.379 -6.627 -22.770 1.00 78.06 82 ALA A C 1
ATOM 654 O O . ALA A 1 82 ? 8.636 -6.770 -21.799 1.00 78.06 82 ALA A O 1
ATOM 655 N N . ALA A 1 83 ? 9.071 -7.103 -23.983 1.00 81.00 83 ALA A N 1
ATOM 656 C CA . ALA A 1 83 ? 7.786 -7.730 -24.300 1.00 81.00 83 ALA A CA 1
ATOM 657 C C . ALA A 1 83 ? 7.561 -9.080 -23.598 1.00 81.00 83 ALA A C 1
ATOM 659 O O . ALA A 1 83 ? 6.425 -9.412 -23.283 1.00 81.00 83 ALA A O 1
ATOM 660 N N . VAL A 1 84 ? 8.620 -9.852 -23.338 1.00 83.25 84 VAL A N 1
ATOM 661 C CA . VAL A 1 84 ? 8.531 -11.139 -22.625 1.00 83.25 84 VAL A CA 1
ATOM 662 C C . VAL A 1 84 ? 8.759 -10.954 -21.128 1.00 83.25 84 VAL A C 1
ATOM 664 O O . VAL A 1 84 ? 8.044 -11.532 -20.309 1.00 83.25 84 VAL A O 1
ATOM 667 N N . VAL A 1 85 ? 9.732 -10.123 -20.749 1.00 79.06 85 VAL A N 1
ATOM 668 C CA . VAL A 1 85 ? 10.117 -9.985 -19.343 1.00 79.06 85 VAL A CA 1
ATOM 669 C C . VAL A 1 85 ? 9.125 -9.124 -18.560 1.00 79.06 85 VAL A C 1
ATOM 671 O O . VAL A 1 85 ? 8.875 -9.417 -17.396 1.00 79.06 85 VAL A O 1
ATOM 674 N N . GLY A 1 86 ? 8.479 -8.133 -19.184 1.00 78.38 86 GLY A N 1
ATOM 675 C CA . GLY A 1 86 ? 7.418 -7.344 -18.546 1.00 78.38 86 GLY A CA 1
ATOM 676 C C . GLY A 1 86 ? 6.256 -8.212 -18.037 1.00 78.38 86 GLY A C 1
ATOM 677 O O . GLY A 1 86 ? 5.979 -8.206 -16.834 1.00 78.38 86 GLY A O 1
ATOM 678 N N . PRO A 1 87 ? 5.614 -9.021 -18.901 1.00 84.88 87 PRO A N 1
ATOM 679 C CA . PRO A 1 87 ? 4.596 -9.982 -18.482 1.00 84.88 87 PRO A CA 1
ATOM 680 C C . PRO A 1 87 ? 5.109 -11.020 -17.478 1.00 84.88 87 PRO A C 1
ATOM 682 O O . PRO A 1 87 ? 4.390 -11.358 -16.541 1.00 84.88 87 PRO A O 1
ATOM 685 N N . ALA A 1 88 ? 6.351 -11.498 -17.622 1.00 83.00 88 ALA A N 1
ATOM 686 C CA . ALA A 1 88 ? 6.936 -12.456 -16.684 1.00 83.00 88 ALA A CA 1
ATOM 687 C C . ALA A 1 88 ? 7.110 -11.867 -15.272 1.00 83.00 88 ALA A C 1
ATOM 689 O O . ALA A 1 88 ? 6.762 -12.520 -14.289 1.00 83.00 88 ALA A O 1
ATOM 690 N N . ILE A 1 89 ? 7.584 -10.621 -15.159 1.00 82.31 89 ILE A N 1
ATOM 691 C CA . ILE A 1 89 ? 7.688 -9.900 -13.881 1.00 82.31 89 ILE A CA 1
ATOM 692 C C . ILE A 1 89 ? 6.297 -9.693 -13.280 1.00 82.31 89 ILE A C 1
ATOM 694 O O . ILE A 1 89 ? 6.103 -9.936 -12.093 1.00 82.31 89 ILE A O 1
ATOM 698 N N . TYR A 1 90 ? 5.315 -9.292 -14.091 1.00 81.81 90 TYR A N 1
ATOM 699 C CA . TYR A 1 90 ? 3.942 -9.102 -13.623 1.00 81.81 90 TYR A CA 1
ATOM 700 C C . TYR A 1 90 ? 3.321 -10.401 -13.087 1.00 81.81 90 TYR A C 1
ATOM 702 O O . TYR A 1 90 ? 2.697 -10.398 -12.021 1.00 81.81 90 TYR A O 1
ATOM 710 N N . ALA A 1 91 ? 3.539 -11.518 -13.790 1.00 84.25 91 ALA A N 1
ATOM 711 C CA . ALA A 1 91 ? 3.117 -12.844 -13.353 1.00 84.25 91 ALA A CA 1
ATOM 712 C C . ALA A 1 91 ? 3.821 -13.259 -12.052 1.00 84.25 91 ALA A C 1
ATOM 714 O O . ALA A 1 91 ? 3.170 -13.751 -11.132 1.00 84.25 91 ALA A O 1
ATOM 715 N N . PHE A 1 92 ? 5.125 -13.000 -11.927 1.00 83.69 92 PHE A N 1
ATOM 716 C CA . PHE A 1 92 ? 5.872 -13.268 -10.699 1.00 83.69 92 PHE A CA 1
ATOM 717 C C . PHE A 1 92 ? 5.359 -12.435 -9.514 1.00 83.69 92 PHE A C 1
ATOM 719 O O . PHE A 1 92 ? 5.123 -12.988 -8.440 1.00 83.69 92 PHE A O 1
ATOM 726 N N . SER A 1 93 ? 5.094 -11.139 -9.710 1.00 80.38 93 SER A N 1
ATOM 727 C CA . SER A 1 93 ? 4.460 -10.283 -8.698 1.00 80.38 93 SER A CA 1
ATOM 728 C C . SER A 1 93 ? 3.092 -10.824 -8.269 1.00 80.38 93 SER A C 1
ATOM 730 O O 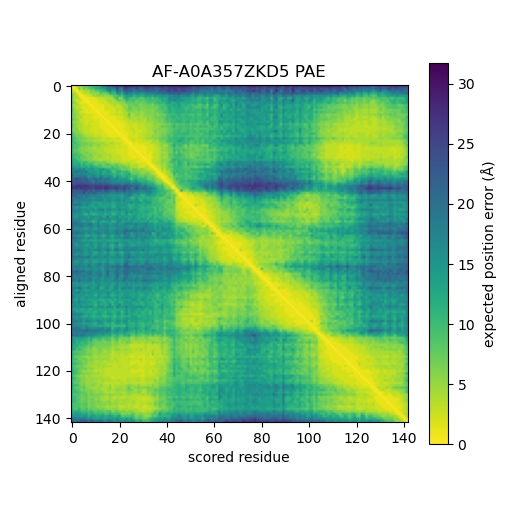. SER A 1 93 ? 2.797 -10.836 -7.077 1.00 80.38 93 SER A O 1
ATOM 732 N N . HIS A 1 94 ? 2.282 -11.335 -9.204 1.00 81.69 94 HIS A N 1
ATOM 733 C CA . HIS A 1 94 ? 0.991 -11.965 -8.891 1.00 81.69 94 HIS A CA 1
ATOM 734 C C . HIS A 1 94 ? 1.135 -13.238 -8.057 1.00 81.69 94 HIS A C 1
ATOM 736 O O . HIS A 1 94 ? 0.382 -13.442 -7.105 1.00 81.69 94 HIS A O 1
ATOM 742 N N . VAL A 1 95 ? 2.114 -14.085 -8.375 1.00 84.94 95 VAL A N 1
ATOM 743 C CA . VAL A 1 95 ? 2.400 -15.288 -7.583 1.00 84.94 95 VAL A CA 1
ATOM 744 C C . VAL A 1 95 ? 2.859 -14.904 -6.178 1.00 84.94 95 VAL A C 1
ATOM 746 O O . VAL A 1 95 ? 2.391 -15.490 -5.205 1.00 84.94 95 VAL A O 1
ATOM 749 N N . LEU A 1 96 ? 3.710 -13.884 -6.049 1.00 81.31 96 LEU A N 1
ATOM 750 C CA . LEU A 1 96 ? 4.181 -13.390 -4.755 1.00 81.31 96 LEU A CA 1
ATOM 751 C C . LEU A 1 96 ? 3.044 -12.778 -3.920 1.00 81.31 96 LEU A C 1
ATOM 753 O O . LEU A 1 96 ? 3.000 -12.959 -2.704 1.00 81.31 96 LEU A O 1
ATOM 757 N N . PHE A 1 97 ? 2.094 -12.112 -4.578 1.00 79.38 97 PHE A N 1
ATOM 758 C CA . PHE A 1 97 ? 0.874 -11.595 -3.965 1.00 79.38 97 PHE A CA 1
ATOM 759 C C . PHE A 1 97 ? -0.033 -12.725 -3.450 1.00 79.38 97 PHE A C 1
ATOM 761 O O . PHE A 1 97 ? -0.443 -12.706 -2.289 1.00 79.38 97 PHE A O 1
ATOM 768 N N . LEU A 1 98 ? -0.295 -13.747 -4.274 1.00 81.56 98 LEU A N 1
ATOM 769 C CA . LEU A 1 98 ? -1.080 -14.927 -3.885 1.00 81.56 98 LEU A CA 1
ATOM 770 C C . LEU A 1 98 ? -0.413 -15.702 -2.745 1.00 81.56 98 LEU A C 1
ATOM 772 O O . LEU A 1 98 ? -1.080 -16.111 -1.796 1.00 81.56 98 LEU A O 1
ATOM 776 N N . PHE A 1 99 ? 0.908 -15.855 -2.811 1.00 80.38 99 PHE A N 1
ATOM 777 C CA . PHE A 1 99 ? 1.704 -16.481 -1.763 1.00 80.38 99 PHE A CA 1
ATOM 778 C C . PHE A 1 99 ? 1.631 -15.695 -0.453 1.00 80.38 99 PHE A C 1
ATOM 780 O O . PHE A 1 99 ? 1.440 -16.277 0.614 1.00 80.38 99 PHE A O 1
ATOM 787 N N . GLY A 1 100 ? 1.703 -14.366 -0.535 1.00 77.25 100 GLY A N 1
ATOM 788 C CA . GLY A 1 100 ? 1.549 -13.491 0.616 1.00 77.25 100 GLY A CA 1
ATOM 789 C C . GLY A 1 100 ? 0.167 -13.601 1.264 1.00 77.25 100 GLY A C 1
ATOM 790 O O . GLY A 1 100 ? 0.091 -13.736 2.482 1.00 77.25 100 GLY A O 1
ATOM 791 N N . MET A 1 101 ? -0.906 -13.654 0.464 1.00 75.25 101 MET A N 1
ATOM 792 C CA . MET A 1 101 ? -2.272 -13.882 0.964 1.00 75.25 101 MET A CA 1
ATOM 793 C C . MET A 1 101 ? -2.444 -15.259 1.614 1.00 75.25 101 MET A C 1
ATOM 795 O O . MET A 1 101 ? -3.118 -15.385 2.638 1.00 75.25 101 MET A O 1
ATOM 799 N N . TRP A 1 102 ? -1.835 -16.293 1.030 1.00 78.44 102 TRP A N 1
ATOM 800 C CA . TRP A 1 102 ? -1.867 -17.648 1.576 1.00 78.44 102 TRP A CA 1
ATOM 801 C C . TRP A 1 102 ? -1.165 -17.730 2.940 1.00 78.44 102 TRP A C 1
ATOM 803 O O . TRP A 1 102 ? -1.687 -18.347 3.866 1.00 78.44 102 TRP A O 1
ATOM 813 N N . LEU A 1 103 ? -0.027 -17.048 3.090 1.00 74.31 103 LEU A N 1
ATOM 814 C CA . LEU A 1 103 ? 0.749 -16.983 4.332 1.00 74.31 103 LEU A CA 1
ATOM 815 C C . LEU A 1 103 ? 0.103 -16.123 5.425 1.00 74.31 103 LEU A C 1
ATOM 817 O O . LEU A 1 103 ? 0.195 -16.465 6.605 1.00 74.31 103 LEU A O 1
ATOM 821 N N . SER A 1 104 ? -0.522 -15.000 5.055 1.00 71.19 104 SER A N 1
ATOM 822 C CA . SER A 1 104 ? -1.115 -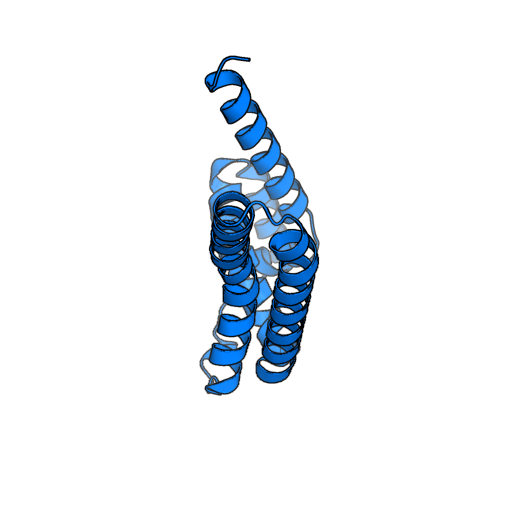14.071 6.020 1.00 71.19 104 SER A CA 1
ATOM 823 C C . SER A 1 104 ? -2.480 -14.505 6.528 1.00 71.19 104 SER A C 1
ATOM 825 O O . SER A 1 104 ? -2.839 -14.165 7.653 1.00 71.19 104 SER A O 1
ATOM 827 N N . GLY A 1 105 ? -3.232 -15.282 5.751 1.00 73.81 105 GLY A N 1
ATOM 828 C CA . GLY A 1 105 ? -4.601 -15.647 6.090 1.00 73.81 105 GLY A CA 1
ATOM 829 C C . GLY A 1 105 ? -5.555 -14.444 6.021 1.00 73.81 105 GLY A C 1
ATOM 830 O O . GLY A 1 105 ? -5.216 -13.304 6.353 1.00 73.81 105 GLY A O 1
ATOM 831 N N . MET A 1 106 ? -6.795 -14.679 5.585 1.00 67.31 106 MET A N 1
ATOM 832 C CA . MET A 1 106 ? -7.743 -13.590 5.302 1.00 67.31 106 MET A CA 1
ATOM 833 C C . MET A 1 106 ? -8.084 -12.742 6.537 1.00 67.31 106 MET A C 1
ATOM 835 O O . MET A 1 106 ? -8.163 -11.521 6.437 1.00 67.31 106 MET A O 1
ATOM 839 N N . ILE A 1 107 ? -8.229 -13.361 7.713 1.00 71.00 107 ILE A N 1
ATOM 840 C CA . ILE A 1 107 ? -8.620 -12.656 8.946 1.00 71.00 107 ILE A CA 1
ATOM 841 C C . ILE A 1 107 ? -7.539 -11.662 9.390 1.00 71.00 107 ILE A C 1
ATOM 843 O O . ILE A 1 107 ? -7.839 -10.497 9.645 1.00 71.00 107 ILE A O 1
ATOM 847 N N . TYR A 1 108 ? -6.273 -12.082 9.429 1.00 70.69 108 TYR A N 1
ATOM 848 C CA . TYR A 1 108 ? -5.178 -11.195 9.827 1.00 70.69 108 TYR A CA 1
ATOM 849 C C . TYR A 1 108 ? -4.906 -10.120 8.776 1.00 70.69 108 TYR A C 1
ATOM 851 O O . TYR A 1 108 ? -4.626 -8.975 9.125 1.00 70.69 108 TYR A O 1
ATOM 859 N N . THR A 1 109 ? -5.057 -10.459 7.493 1.00 71.06 109 THR A N 1
ATOM 860 C CA . THR A 1 109 ? -4.952 -9.481 6.402 1.00 71.06 109 THR A CA 1
ATOM 861 C C . THR A 1 109 ? -5.998 -8.382 6.558 1.00 71.06 109 THR A C 1
ATOM 863 O O . THR A 1 109 ? -5.656 -7.210 6.485 1.00 71.06 109 THR A O 1
ATOM 866 N N . LEU A 1 110 ? -7.251 -8.729 6.867 1.00 75.19 110 LEU A N 1
ATOM 867 C CA . LEU A 1 110 ? -8.314 -7.747 7.092 1.00 75.19 110 LEU A CA 1
ATOM 868 C C . LEU A 1 110 ? -8.053 -6.863 8.316 1.00 75.19 110 LEU A C 1
ATOM 870 O O . LEU A 1 110 ? -8.257 -5.653 8.234 1.00 75.19 110 LEU A O 1
ATOM 874 N N . VAL A 1 111 ? -7.577 -7.432 9.428 1.00 80.31 111 VAL A N 1
ATOM 875 C CA . VAL A 1 111 ? -7.222 -6.653 10.630 1.00 80.31 111 VAL A CA 1
ATOM 876 C C . VAL A 1 111 ? -6.092 -5.669 10.325 1.00 80.31 111 VAL A C 1
ATOM 878 O O . VAL A 1 111 ? -6.196 -4.492 10.670 1.00 80.31 111 VAL A O 1
ATOM 881 N N . LEU A 1 112 ? -5.050 -6.114 9.616 1.00 77.56 112 LEU A N 1
ATOM 882 C CA . LEU A 1 112 ? -3.976 -5.233 9.173 1.00 77.56 112 LEU A CA 1
ATOM 883 C C . LEU A 1 112 ? -4.499 -4.156 8.220 1.00 77.56 112 LEU A C 1
ATOM 885 O O . LEU A 1 112 ? -4.198 -2.987 8.420 1.00 77.56 112 LEU A O 1
ATOM 889 N N . CYS A 1 113 ? -5.278 -4.524 7.201 1.00 78.19 113 CYS A N 1
ATOM 890 C CA . CYS A 1 113 ? -5.835 -3.578 6.239 1.00 78.19 113 CYS A CA 1
ATOM 891 C C . CYS A 1 113 ? -6.716 -2.532 6.925 1.00 78.19 113 CYS A C 1
ATOM 893 O O . CYS A 1 113 ? -6.658 -1.370 6.543 1.00 78.19 113 CYS A O 1
ATOM 895 N N . ARG A 1 114 ? -7.483 -2.905 7.959 1.00 84.25 114 ARG A N 1
ATOM 896 C CA . ARG A 1 114 ? -8.259 -1.950 8.765 1.00 84.25 114 ARG A CA 1
ATOM 897 C C .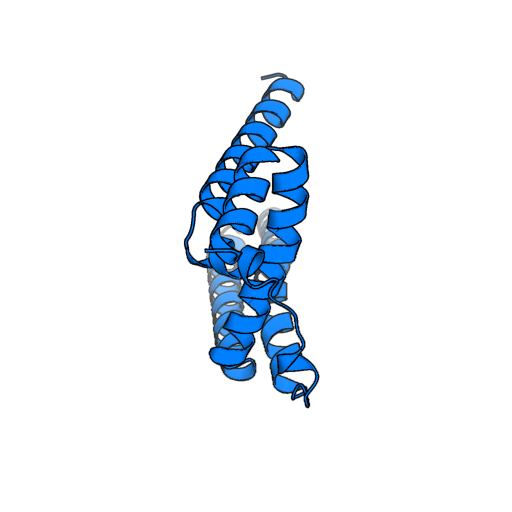 ARG A 1 114 ? -7.345 -1.009 9.539 1.00 84.25 114 ARG A C 1
ATOM 899 O O . ARG A 1 114 ? -7.523 0.202 9.468 1.00 84.25 114 ARG A O 1
ATOM 906 N N . TRP A 1 115 ? -6.340 -1.534 10.235 1.00 86.00 115 TRP A N 1
ATOM 907 C CA . TRP A 1 115 ? -5.371 -0.690 10.932 1.00 86.00 115 TRP A CA 1
ATOM 908 C C . TRP A 1 115 ? -4.624 0.254 9.974 1.00 86.00 115 TRP A C 1
ATOM 910 O O . TRP A 1 115 ? -4.499 1.444 10.252 1.00 86.00 115 TRP A O 1
ATOM 920 N N . LEU A 1 116 ? -4.175 -0.252 8.824 1.00 82.56 116 LEU A N 1
ATOM 921 C CA . LEU A 1 116 ? -3.449 0.517 7.818 1.00 82.56 116 LEU A CA 1
ATOM 922 C C . LEU A 1 116 ? -4.344 1.592 7.195 1.00 82.56 116 LEU A C 1
ATOM 924 O O . LEU A 1 116 ? -3.925 2.738 7.063 1.00 82.56 116 LEU A O 1
ATOM 928 N N . ALA A 1 117 ? -5.593 1.246 6.870 1.00 86.00 117 ALA A N 1
ATOM 929 C CA . ALA A 1 117 ? -6.586 2.196 6.387 1.00 86.00 117 ALA A CA 1
ATOM 930 C C . ALA A 1 117 ? -6.783 3.342 7.380 1.00 86.00 117 ALA A C 1
ATOM 932 O O . ALA A 1 117 ? -6.744 4.504 6.987 1.00 86.00 117 ALA A O 1
ATOM 933 N N . ARG A 1 118 ? -6.911 3.033 8.674 1.00 87.06 118 ARG A N 1
ATOM 934 C CA . ARG A 1 118 ? -6.974 4.054 9.718 1.00 87.06 118 ARG A CA 1
ATOM 935 C C . ARG A 1 118 ? -5.705 4.910 9.736 1.00 87.06 118 ARG A C 1
ATOM 937 O O . ARG A 1 118 ? -5.811 6.124 9.658 1.00 87.06 118 ARG A O 1
ATOM 944 N N . ILE A 1 119 ? -4.515 4.309 9.797 1.00 86.69 119 ILE A N 1
ATOM 945 C CA . ILE A 1 119 ? -3.263 5.068 9.954 1.00 86.69 119 ILE A CA 1
ATOM 946 C C . ILE A 1 119 ? -2.945 5.974 8.759 1.00 86.69 119 ILE A C 1
ATOM 948 O O . ILE A 1 119 ? -2.282 6.991 8.930 1.00 86.69 119 ILE A O 1
ATOM 952 N N . VAL A 1 120 ? -3.396 5.608 7.557 1.00 85.12 120 VAL A N 1
ATOM 953 C CA . VAL A 1 120 ? -3.193 6.402 6.339 1.00 85.12 120 VAL A CA 1
ATOM 954 C C . VAL A 1 120 ? -4.267 7.479 6.204 1.00 85.12 120 VAL A C 1
ATOM 956 O O . VAL A 1 120 ? -3.946 8.629 5.911 1.00 85.12 120 VAL A O 1
ATOM 959 N N . ILE A 1 121 ? -5.537 7.122 6.414 1.00 88.06 121 ILE A N 1
ATOM 960 C CA . ILE A 1 121 ? -6.669 8.004 6.114 1.00 88.06 121 ILE A CA 1
ATOM 961 C C . ILE A 1 121 ? -6.988 8.950 7.276 1.00 88.06 121 ILE A C 1
ATOM 963 O O . ILE A 1 121 ? -7.298 10.109 7.025 1.00 88.06 121 ILE A O 1
ATOM 967 N N . GLU A 1 122 ? -6.865 8.519 8.534 1.00 87.38 122 GLU A N 1
ATOM 968 C CA . GLU A 1 122 ? -7.162 9.360 9.704 1.00 87.38 122 GLU A CA 1
ATOM 969 C C . GLU A 1 122 ? -6.290 10.634 9.734 1.00 87.38 122 GLU A C 1
ATOM 971 O O . GLU A 1 122 ? -6.857 11.725 9.785 1.00 87.38 122 GLU A O 1
ATOM 976 N N . PRO A 1 123 ? -4.946 10.578 9.592 1.00 88.69 123 PRO A N 1
ATOM 977 C CA . PRO A 1 123 ? -4.128 11.794 9.562 1.00 88.69 123 PRO A CA 1
ATOM 978 C C . PRO A 1 123 ? -4.361 12.658 8.317 1.00 88.69 123 PRO A C 1
ATOM 980 O O . PRO A 1 123 ? -4.132 13.867 8.363 1.00 88.69 123 PRO A O 1
ATOM 983 N N . ALA A 1 124 ? -4.782 12.051 7.202 1.00 87.19 124 ALA A N 1
ATOM 984 C CA . ALA A 1 124 ? -5.124 12.781 5.986 1.00 87.19 124 ALA A CA 1
ATOM 985 C C . ALA A 1 124 ? -6.440 13.557 6.157 1.00 87.19 124 ALA A C 1
ATOM 987 O O . ALA A 1 124 ? -6.487 14.743 5.849 1.00 87.19 124 ALA A O 1
ATOM 988 N N . LEU A 1 125 ? -7.472 12.927 6.727 1.00 87.25 125 LEU A N 1
ATOM 989 C CA . LEU A 1 125 ? -8.758 13.556 7.050 1.00 87.25 125 LEU A CA 1
ATOM 990 C C . LEU A 1 125 ? -8.606 14.710 8.036 1.00 87.25 125 LEU A C 1
ATOM 992 O O . LEU A 1 125 ? -9.183 15.762 7.806 1.00 87.25 125 LEU A O 1
ATOM 996 N N . VAL A 1 126 ? -7.770 14.569 9.073 1.00 89.94 126 VAL A N 1
ATOM 997 C CA . VAL A 1 126 ? -7.476 15.675 10.010 1.00 89.94 126 VAL A CA 1
ATOM 998 C C . VAL A 1 126 ? -7.034 16.946 9.273 1.00 89.94 126 VAL A C 1
ATOM 1000 O O . VAL A 1 126 ? -7.314 18.051 9.730 1.00 89.94 126 VAL A O 1
ATOM 1003 N N . ARG A 1 127 ? -6.327 16.801 8.146 1.00 86.19 127 ARG A N 1
ATOM 1004 C CA . ARG A 1 127 ? -5.823 17.928 7.351 1.00 86.19 127 ARG A CA 1
ATOM 1005 C C . ARG A 1 127 ? -6.805 18.409 6.287 1.00 86.19 127 ARG A C 1
ATOM 1007 O O . ARG A 1 127 ? -6.809 19.598 5.996 1.00 86.19 127 ARG A O 1
ATOM 1014 N N . LEU A 1 128 ? -7.566 17.498 5.683 1.00 86.31 128 LEU A N 1
ATOM 1015 C CA . LEU A 1 128 ? -8.411 17.784 4.521 1.00 86.31 128 LEU A CA 1
ATOM 1016 C C . LEU A 1 128 ? -9.854 18.128 4.899 1.00 86.31 128 LEU A C 1
ATOM 1018 O O . LEU A 1 128 ? -10.431 19.032 4.307 1.00 86.31 128 LEU A O 1
ATOM 1022 N N . ASP A 1 129 ? -10.428 17.407 5.861 1.00 86.69 129 ASP A N 1
ATOM 1023 C CA . ASP A 1 129 ? -11.824 17.545 6.273 1.00 86.69 129 ASP A CA 1
ATOM 1024 C C . ASP A 1 129 ? -12.016 17.067 7.731 1.00 86.69 129 ASP A C 1
ATOM 1026 O O . ASP A 1 129 ? -12.373 15.909 7.992 1.00 86.69 129 ASP A O 1
ATOM 1030 N N . PRO A 1 130 ? -11.729 17.936 8.719 1.00 85.25 130 PRO A N 1
ATOM 1031 C CA . PRO A 1 130 ? -11.860 17.584 10.129 1.00 85.25 130 PRO A CA 1
ATOM 1032 C C . PRO A 1 130 ? -13.323 17.410 10.570 1.00 85.25 130 PRO A C 1
ATOM 1034 O O . PRO A 1 130 ? -13.569 16.732 11.570 1.00 85.25 130 PRO A O 1
ATOM 1037 N N . GLU A 1 131 ? -14.293 17.984 9.849 1.00 85.88 131 GLU A N 1
ATOM 1038 C CA . GLU A 1 131 ? -15.716 17.857 10.179 1.00 85.88 131 GLU A CA 1
ATOM 1039 C C . GLU A 1 131 ? -16.232 16.448 9.885 1.00 85.88 131 GLU A C 1
ATOM 1041 O O . GLU A 1 131 ? -16.912 15.853 10.722 1.00 85.88 131 GLU A O 1
ATOM 1046 N N . GLU A 1 132 ? -15.867 15.869 8.738 1.00 83.75 132 GLU A N 1
ATOM 1047 C CA . GLU A 1 132 ? -16.198 14.473 8.423 1.00 83.75 132 GLU A CA 1
ATOM 1048 C C . GLU A 1 132 ? -15.589 13.497 9.434 1.00 83.75 132 GLU A C 1
ATOM 1050 O O . GLU A 1 132 ? -16.248 12.550 9.872 1.00 83.75 132 GLU A O 1
ATOM 1055 N N . LEU A 1 133 ? -14.359 13.751 9.888 1.00 84.56 133 LEU A N 1
ATOM 1056 C CA . LEU A 1 133 ? -13.750 12.940 10.941 1.00 84.56 133 LEU A CA 1
ATOM 1057 C C . LEU A 1 133 ? -14.542 13.020 12.256 1.00 84.56 133 LEU A C 1
ATOM 1059 O O . LEU A 1 133 ? -14.743 11.997 12.914 1.00 84.56 133 LEU A O 1
ATO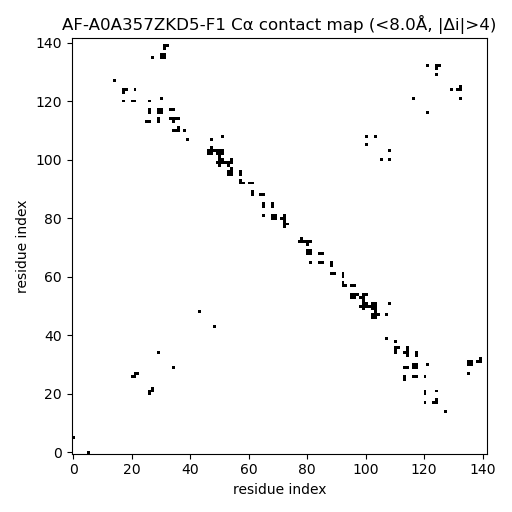M 1063 N N . ALA A 1 134 ? -15.013 14.212 12.630 1.00 84.94 134 ALA A N 1
ATOM 1064 C CA . ALA A 1 134 ? -15.842 14.400 13.818 1.00 84.94 134 ALA A CA 1
ATOM 1065 C C . ALA A 1 134 ? -17.176 13.640 13.712 1.00 84.94 134 ALA A C 1
ATOM 1067 O O . ALA A 1 134 ? -17.581 13.001 14.682 1.00 84.94 134 ALA A O 1
ATOM 1068 N N . LYS A 1 135 ? -17.813 13.622 12.531 1.00 86.00 135 LYS A N 1
ATOM 1069 C CA . LYS A 1 135 ? -19.035 12.832 12.282 1.00 86.00 135 LYS A CA 1
ATOM 1070 C C . LYS A 1 135 ? -18.801 11.333 12.463 1.00 86.00 135 LYS A C 1
ATOM 1072 O O . LYS A 1 135 ? -19.593 10.672 13.127 1.00 86.00 135 LYS A O 1
ATOM 1077 N N . ILE A 1 136 ? -17.699 10.802 11.925 1.00 83.69 136 ILE A N 1
ATOM 1078 C CA . ILE A 1 136 ? -17.346 9.376 12.062 1.00 83.69 136 ILE A CA 1
ATOM 1079 C C . ILE A 1 136 ? -17.144 8.994 13.536 1.00 83.69 136 ILE A C 1
ATOM 1081 O O . ILE A 1 136 ? -17.494 7.887 13.944 1.00 83.69 136 ILE A O 1
ATOM 1085 N N . TYR A 1 137 ? -16.578 9.894 14.345 1.00 83.88 137 TYR A N 1
ATOM 1086 C CA . TYR A 1 137 ? -16.437 9.666 15.782 1.00 83.88 137 TYR A CA 1
ATOM 1087 C C . TYR A 1 137 ? -17.762 9.782 16.541 1.00 83.88 137 TYR A C 1
ATOM 1089 O O . TYR A 1 137 ? -17.988 8.978 17.443 1.00 83.88 137 T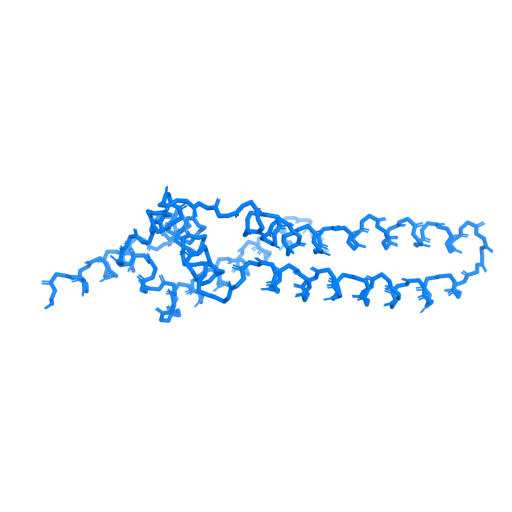YR A O 1
ATOM 1097 N N . ALA A 1 138 ? -18.637 10.712 16.153 1.00 82.94 138 ALA A N 1
ATOM 1098 C CA . ALA A 1 138 ? -19.965 10.870 16.744 1.00 82.94 138 ALA A CA 1
ATOM 1099 C C . ALA A 1 138 ? -20.868 9.645 16.499 1.00 82.94 138 ALA A C 1
ATOM 1101 O O . ALA A 1 138 ? -21.578 9.228 17.404 1.00 82.94 138 ALA A O 1
ATOM 1102 N N . GLU A 1 139 ? -20.757 8.989 15.336 1.00 81.81 139 GLU A N 1
ATOM 1103 C CA . GLU A 1 139 ? -21.474 7.736 15.012 1.00 81.81 139 GLU A CA 1
ATOM 1104 C C . GLU A 1 139 ? -21.135 6.573 15.969 1.00 81.81 139 GLU A C 1
ATOM 1106 O O . GLU A 1 139 ? -21.802 5.546 15.976 1.00 81.81 139 GLU A O 1
ATOM 1111 N N . LYS A 1 140 ? -20.058 6.680 16.755 1.00 73.75 140 LYS A N 1
ATOM 1112 C CA . LYS A 1 140 ? -19.701 5.668 17.757 1.00 73.75 140 LYS A CA 1
ATOM 1113 C C . LYS A 1 140 ? -20.480 5.818 19.067 1.00 73.75 140 LYS A C 1
ATOM 1115 O O . LYS A 1 140 ? -20.513 4.872 19.850 1.00 73.75 140 LYS A O 1
ATOM 1120 N N . GLU A 1 141 ? -20.968 7.022 19.354 1.00 61.31 141 GLU A N 1
ATOM 1121 C CA . GLU A 1 141 ? -21.605 7.360 20.632 1.00 61.31 141 GLU A CA 1
ATOM 1122 C C . GLU A 1 141 ? -23.129 7.144 20.613 1.00 61.31 141 GLU A C 1
ATOM 1124 O O . GLU A 1 141 ? -23.738 7.132 21.683 1.00 61.31 141 GLU A O 1
ATOM 1129 N N . GLU A 1 142 ? -23.715 6.923 19.430 1.00 55.19 142 GLU A N 1
ATOM 1130 C CA . GLU A 1 142 ? -25.095 6.443 19.224 1.00 55.19 142 GLU A CA 1
ATOM 1131 C C . GLU A 1 142 ? -25.189 4.908 19.244 1.00 55.19 142 GLU A C 1
ATOM 1133 O O . GLU A 1 142 ? -26.181 4.396 19.817 1.00 55.19 142 GLU A O 1
#

Sequence (142 aa):
MSSFQFYDFMIASLERALLFAASTSFVRAAIRDKADLAPFRARPSLSVFVGVFCIIISFPLGWPAVVFCGYLAIRWHNPWVAAVVGPAIYAFSHVLFLFGMWLSGMIYTLVLCRWLARIVIEPALVRLDPEELAKIYAEKEE